Protein AF-A0A1V5WJE8-F1 (afdb_monomer_lite)

Sequence (132 aa):
MTIKYPKLSEKEFLFRYLEIMNSLLPESQRLIPSEIELVIEFAILPEDRFQYQRFGSLAKNKVIESFSSQGRTFTKVNINNKLYSLLEKKFLVRDEDKIIYLPKHLLQALSAFRKDLLFNMNIIFANGNIEN

Radius of gyration: 19.26 Å; chains: 1; bounding box: 34×67×48 Å

Foldseek 3Di:
DFDDDPQQDLLRLQLVVLVVVQVPDDPLLHDDPVLSNLVSLLVPPDCVPPVQPSVPPVVLVSSQVVQVVVVHHDDPVNSVVSVVSCVVSVQWDADPVRGIDGDPVSVVSSVVSVVCPDDGDDDDDPDDDDDD

Structure (mmCIF, N/CA/C/O backbone):
data_AF-A0A1V5WJE8-F1
#
_entry.id   AF-A0A1V5WJE8-F1
#
loop_
_atom_site.group_PDB
_atom_site.id
_atom_site.type_symbol
_atom_site.label_atom_id
_atom_site.label_alt_id
_atom_site.label_comp_id
_atom_site.label_asym_id
_atom_site.label_entity_id
_atom_site.label_seq_id
_atom_site.pdbx_PDB_ins_code
_atom_site.Cartn_x
_atom_site.Cartn_y
_atom_site.Cartn_z
_atom_site.occupancy
_atom_site.B_iso_or_equiv
_atom_site.auth_seq_id
_atom_site.auth_comp_id
_atom_site.auth_asym_id
_atom_site.auth_atom_id
_atom_site.pdbx_PDB_model_num
ATOM 1 N N . MET A 1 1 ? 5.329 -33.443 21.648 1.00 43.00 1 MET A N 1
ATOM 2 C CA . MET A 1 1 ? 4.757 -32.158 22.113 1.00 43.00 1 MET A CA 1
ATOM 3 C C . MET A 1 1 ? 4.380 -31.340 20.889 1.00 43.00 1 MET A C 1
ATOM 5 O O . MET A 1 1 ? 5.245 -31.108 20.057 1.00 43.00 1 MET A O 1
ATOM 9 N N . THR A 1 2 ? 3.116 -30.946 20.739 1.00 43.94 2 THR A N 1
ATOM 10 C CA . THR A 1 2 ? 2.687 -30.088 19.622 1.00 43.94 2 THR A CA 1
ATOM 11 C C . THR A 1 2 ? 2.821 -28.632 20.044 1.00 43.94 2 THR A C 1
ATOM 13 O O . THR A 1 2 ? 1.991 -28.126 20.797 1.00 43.94 2 THR A O 1
ATOM 16 N N . ILE A 1 3 ? 3.874 -27.957 19.586 1.00 48.78 3 ILE A N 1
ATOM 17 C CA . ILE A 1 3 ? 4.018 -26.512 19.780 1.00 48.78 3 ILE A CA 1
ATOM 18 C C . ILE A 1 3 ? 3.176 -25.832 18.700 1.00 48.78 3 ILE A C 1
ATOM 20 O O . ILE A 1 3 ? 3.525 -25.852 17.521 1.00 48.78 3 ILE A O 1
ATOM 24 N N . LYS A 1 4 ? 2.039 -25.255 19.092 1.00 49.81 4 LYS A N 1
ATOM 25 C CA . LYS A 1 4 ? 1.243 -24.409 18.199 1.00 49.81 4 LYS A CA 1
ATOM 26 C C . LYS A 1 4 ? 1.897 -23.032 18.159 1.00 49.81 4 LYS A C 1
ATOM 28 O O . LYS A 1 4 ? 1.720 -22.249 19.088 1.00 49.81 4 LYS A O 1
ATOM 33 N N . TYR A 1 5 ? 2.666 -22.748 17.112 1.00 54.09 5 TYR A N 1
ATOM 34 C CA . TYR A 1 5 ? 3.129 -21.383 16.879 1.00 54.09 5 TYR A CA 1
ATOM 35 C C . TYR A 1 5 ? 1.920 -20.474 16.620 1.00 54.09 5 TYR A C 1
ATOM 37 O O . TYR A 1 5 ? 0.993 -20.888 15.912 1.00 54.09 5 TYR A O 1
ATOM 45 N N . PRO A 1 6 ? 1.888 -19.256 17.190 1.00 62.78 6 PRO A N 1
ATOM 46 C CA . PRO A 1 6 ? 0.837 -18.307 16.869 1.00 62.78 6 PRO A CA 1
ATOM 47 C C . PRO A 1 6 ? 0.884 -18.029 15.367 1.00 62.78 6 PRO A C 1
ATOM 49 O O . PRO A 1 6 ? 1.952 -17.784 14.803 1.00 62.78 6 PRO A O 1
ATOM 52 N N . LYS A 1 7 ? -0.277 -18.095 14.707 1.00 71.75 7 LYS A N 1
ATOM 53 C CA . LYS A 1 7 ? -0.386 -17.638 13.322 1.00 71.75 7 LYS A CA 1
ATOM 54 C C . LYS A 1 7 ? 0.066 -16.184 13.277 1.00 71.75 7 LYS A C 1
ATOM 56 O O . LYS A 1 7 ? -0.469 -15.365 14.024 1.00 71.75 7 LYS A O 1
ATOM 61 N N . LEU A 1 8 ? 1.018 -15.882 12.398 1.00 79.81 8 LEU A N 1
ATOM 62 C CA . LEU A 1 8 ? 1.361 -14.500 12.083 1.00 79.81 8 LEU A CA 1
ATOM 63 C C . LEU A 1 8 ? 0.082 -13.768 11.665 1.00 79.81 8 LEU A C 1
ATOM 65 O O . LEU A 1 8 ? -0.758 -14.326 10.955 1.00 79.81 8 LEU A O 1
ATOM 69 N N . SER A 1 9 ? -0.079 -12.524 12.108 1.00 88.19 9 SER A N 1
ATOM 70 C CA . SER A 1 9 ? -1.108 -11.661 11.527 1.00 88.19 9 SER A CA 1
ATOM 71 C C . SER A 1 9 ? -0.709 -11.275 10.098 1.00 88.19 9 SER A C 1
ATOM 73 O O . SER A 1 9 ? 0.475 -11.260 9.766 1.00 88.19 9 SER A O 1
ATOM 75 N N . GLU A 1 10 ? -1.670 -10.910 9.246 1.00 88.50 10 GLU A N 1
ATOM 76 C CA . GLU A 1 10 ? -1.364 -10.468 7.874 1.00 88.50 10 GLU A CA 1
ATOM 77 C C . GLU A 1 10 ? -0.426 -9.247 7.858 1.00 88.50 10 GLU A C 1
ATOM 79 O O . GLU A 1 10 ? 0.501 -9.184 7.050 1.00 88.50 10 GLU A O 1
ATOM 84 N N . LYS A 1 11 ? -0.606 -8.316 8.809 1.00 91.38 11 LYS A N 1
ATOM 85 C CA . LYS A 1 11 ? 0.295 -7.168 8.995 1.00 91.38 11 LYS A CA 1
ATOM 86 C C . LYS A 1 11 ? 1.714 -7.612 9.345 1.00 91.38 11 LYS A C 1
ATOM 88 O O . LYS A 1 11 ? 2.668 -7.085 8.785 1.00 91.38 11 LYS A O 1
ATOM 93 N N . GLU A 1 12 ? 1.855 -8.571 10.257 1.00 90.31 12 GLU A N 1
ATOM 94 C CA . GLU A 1 12 ? 3.162 -9.059 10.699 1.00 90.31 12 GLU A CA 1
ATOM 95 C C . GLU A 1 12 ? 3.877 -9.842 9.596 1.00 90.31 12 GLU A C 1
ATOM 97 O O . GLU A 1 12 ? 5.063 -9.621 9.359 1.00 90.31 12 GLU A O 1
ATOM 102 N N . PHE A 1 13 ? 3.151 -10.683 8.856 1.00 91.25 13 PHE A N 1
ATOM 103 C CA . PHE A 1 13 ? 3.675 -11.345 7.664 1.00 91.25 13 PHE A CA 1
ATOM 104 C C . PHE A 1 13 ? 4.201 -10.327 6.649 1.00 91.25 13 PHE A C 1
ATOM 106 O O . PHE A 1 13 ? 5.354 -10.421 6.229 1.00 91.25 13 PHE A O 1
ATOM 113 N N . LEU A 1 14 ? 3.383 -9.334 6.286 1.00 92.38 14 LEU A N 1
ATOM 114 C CA . LEU A 1 14 ? 3.781 -8.305 5.331 1.00 92.38 14 LEU A CA 1
ATOM 115 C C . LEU A 1 14 ? 4.979 -7.497 5.821 1.00 92.38 14 LEU A C 1
ATOM 117 O O . LEU A 1 14 ? 5.858 -7.181 5.025 1.00 92.38 14 LEU A O 1
ATOM 121 N N . PHE A 1 15 ? 5.028 -7.178 7.112 1.00 93.62 15 PHE A N 1
ATOM 122 C CA . PHE A 1 15 ? 6.156 -6.475 7.704 1.00 93.62 15 PHE A CA 1
ATOM 123 C C . PHE A 1 15 ? 7.453 -7.264 7.518 1.00 93.62 15 PHE A C 1
ATOM 125 O O . PHE A 1 15 ? 8.395 -6.749 6.922 1.00 93.62 15 PHE A O 1
ATOM 132 N N . ARG A 1 16 ? 7.473 -8.543 7.916 1.00 90.69 16 ARG A N 1
ATOM 133 C CA . ARG A 1 16 ? 8.643 -9.421 7.743 1.00 90.69 16 ARG A CA 1
ATOM 134 C C . ARG A 1 16 ? 9.014 -9.610 6.275 1.00 90.69 16 ARG A C 1
ATOM 136 O O . ARG A 1 16 ? 10.189 -9.548 5.925 1.00 90.69 16 ARG A O 1
ATOM 143 N N . TYR A 1 17 ? 8.019 -9.812 5.414 1.00 91.06 17 TYR A N 1
ATOM 144 C CA . TYR A 1 17 ? 8.223 -9.949 3.976 1.00 91.06 17 TYR A CA 1
ATOM 145 C C . TYR A 1 17 ? 8.895 -8.702 3.393 1.00 91.06 17 TYR A C 1
ATOM 147 O O . TYR A 1 17 ? 9.907 -8.805 2.702 1.00 91.06 17 TYR A O 1
ATOM 155 N N . LEU A 1 18 ? 8.372 -7.516 3.709 1.00 91.75 18 LEU A N 1
ATOM 156 C CA . LEU A 1 18 ? 8.920 -6.253 3.230 1.00 91.75 18 LEU A CA 1
ATOM 157 C C . LEU A 1 18 ? 10.297 -5.960 3.831 1.00 91.75 18 LEU A C 1
ATOM 159 O O . LEU A 1 18 ? 11.140 -5.470 3.095 1.00 91.75 18 LEU A O 1
ATOM 163 N N . GLU A 1 19 ? 10.571 -6.294 5.096 1.00 91.75 19 GLU A N 1
ATOM 164 C CA . GLU A 1 19 ? 11.918 -6.174 5.681 1.00 91.75 19 GLU A CA 1
ATOM 165 C C . GLU A 1 19 ? 12.951 -6.996 4.899 1.00 91.75 19 GLU A C 1
ATOM 167 O O . GLU A 1 19 ? 14.007 -6.476 4.528 1.00 91.75 19 GLU A O 1
ATOM 172 N N . ILE A 1 20 ? 12.626 -8.257 4.591 1.00 90.19 20 ILE A N 1
ATOM 173 C CA . ILE A 1 20 ? 13.502 -9.144 3.815 1.00 90.19 20 ILE A CA 1
ATOM 174 C C . ILE A 1 20 ? 13.710 -8.567 2.416 1.00 90.19 20 ILE A C 1
ATOM 176 O O . ILE A 1 20 ? 14.850 -8.372 2.003 1.00 90.19 20 ILE A O 1
ATOM 180 N N . MET A 1 21 ? 12.632 -8.222 1.706 1.00 89.38 21 MET A N 1
ATOM 181 C CA . MET A 1 21 ? 12.727 -7.635 0.365 1.00 89.38 21 MET A CA 1
ATOM 182 C C . MET A 1 21 ? 13.545 -6.340 0.369 1.00 89.38 21 MET A C 1
ATOM 184 O O . MET A 1 21 ? 14.380 -6.131 -0.504 1.00 89.38 21 MET A O 1
ATOM 188 N N . ASN A 1 22 ? 13.355 -5.494 1.380 1.00 91.75 22 ASN A N 1
ATOM 189 C CA . ASN A 1 22 ? 14.063 -4.231 1.526 1.00 91.75 22 ASN A CA 1
ATOM 190 C C . ASN A 1 22 ? 15.568 -4.419 1.777 1.00 91.75 22 ASN A C 1
ATOM 192 O O . ASN A 1 22 ? 16.380 -3.624 1.310 1.00 91.75 22 ASN A O 1
ATOM 196 N N . SER A 1 23 ? 15.955 -5.490 2.478 1.00 90.50 23 SER A N 1
ATOM 197 C CA . SER A 1 23 ? 17.363 -5.821 2.740 1.00 90.50 23 SER A CA 1
ATOM 198 C C . SER A 1 23 ? 18.141 -6.190 1.471 1.00 90.50 23 SER A C 1
ATOM 200 O O . 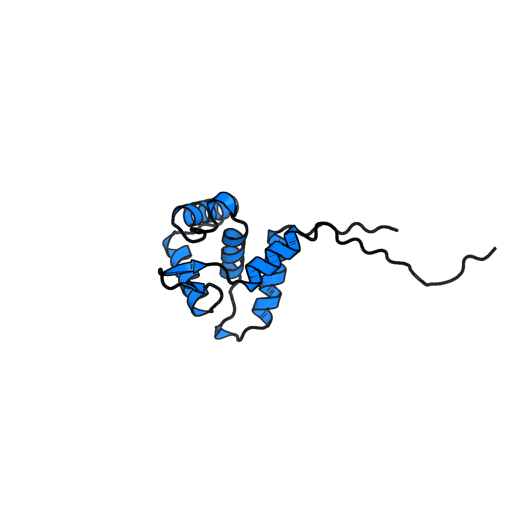SER A 1 23 ? 19.349 -5.965 1.403 1.00 90.50 23 SER A O 1
ATOM 202 N N . LEU A 1 24 ? 17.435 -6.695 0.454 1.00 88.62 24 LEU A N 1
ATOM 203 C CA . LEU A 1 24 ? 17.993 -7.096 -0.838 1.00 88.62 24 LEU A CA 1
ATOM 204 C C . LEU A 1 24 ? 18.169 -5.922 -1.810 1.00 88.62 24 LEU A C 1
ATOM 206 O O . LEU A 1 24 ? 18.767 -6.091 -2.872 1.00 88.62 24 LEU A O 1
ATOM 210 N N . LEU A 1 25 ? 17.645 -4.740 -1.478 1.00 87.31 25 LEU A N 1
ATOM 211 C CA . LEU A 1 25 ? 17.692 -3.580 -2.358 1.00 87.31 25 LEU A CA 1
ATOM 212 C C . LEU A 1 25 ? 18.923 -2.705 -2.110 1.00 87.31 25 LEU A C 1
ATOM 214 O O . LEU A 1 25 ? 19.399 -2.598 -0.968 1.00 87.31 25 LEU A O 1
ATOM 218 N N . PRO A 1 26 ? 19.422 -2.027 -3.164 1.00 90.50 26 PRO A N 1
ATOM 219 C CA . PRO A 1 26 ? 20.456 -1.018 -3.004 1.00 90.50 26 PRO A CA 1
ATOM 220 C C . PRO A 1 26 ? 19.948 0.109 -2.104 1.00 90.50 26 PRO A C 1
ATOM 222 O O . PRO A 1 26 ? 18.755 0.409 -2.074 1.00 90.50 26 PRO A O 1
ATOM 225 N N . GLU A 1 27 ? 20.862 0.761 -1.389 1.00 88.44 27 GLU A N 1
ATOM 226 C CA . GLU A 1 27 ? 20.527 1.760 -0.369 1.00 88.44 27 GLU A CA 1
ATOM 227 C C . GLU A 1 27 ? 19.617 2.882 -0.892 1.00 88.44 27 GLU A C 1
ATOM 229 O O . GLU A 1 27 ? 18.658 3.258 -0.223 1.00 88.44 27 GLU A O 1
ATOM 234 N N . SER A 1 28 ? 19.833 3.329 -2.133 1.00 86.94 28 SER A N 1
ATOM 235 C CA . SER A 1 28 ? 19.018 4.354 -2.799 1.00 86.94 28 SER A CA 1
ATOM 236 C C . SER A 1 28 ? 17.555 3.957 -3.032 1.00 86.94 28 SER A C 1
ATOM 238 O O . SER A 1 28 ? 16.712 4.825 -3.243 1.00 86.94 28 SER A O 1
ATOM 240 N N . GLN A 1 29 ? 17.238 2.661 -2.991 1.00 89.50 29 GLN A N 1
ATOM 241 C CA . GLN A 1 29 ? 15.890 2.122 -3.194 1.00 89.50 29 GLN A CA 1
ATOM 242 C C . GLN A 1 29 ? 15.265 1.588 -1.904 1.00 89.50 29 GLN A C 1
ATOM 244 O O . GLN A 1 29 ? 14.112 1.153 -1.921 1.00 89.50 29 GLN A O 1
ATOM 249 N N . ARG A 1 30 ? 15.990 1.630 -0.779 1.00 92.06 30 ARG A N 1
ATOM 250 C CA . ARG A 1 30 ? 15.474 1.112 0.485 1.00 92.06 30 ARG A CA 1
ATOM 251 C C . ARG A 1 30 ? 14.286 1.926 0.976 1.00 92.06 30 ARG A C 1
ATOM 253 O O . ARG A 1 30 ? 14.288 3.160 0.979 1.00 92.06 30 ARG A O 1
ATOM 260 N N . LEU A 1 31 ? 13.266 1.217 1.432 1.00 93.06 31 LEU A N 1
ATOM 261 C CA . LEU A 1 31 ? 12.134 1.774 2.143 1.00 93.06 31 LEU A CA 1
ATOM 262 C C . LEU A 1 31 ? 12.539 2.167 3.557 1.00 93.06 31 LEU A C 1
ATOM 264 O O . LEU A 1 31 ? 13.212 1.410 4.259 1.00 93.06 31 LEU A O 1
ATOM 268 N N . ILE A 1 32 ? 12.072 3.333 3.990 1.00 92.75 32 ILE A N 1
ATOM 269 C CA . ILE A 1 32 ? 12.117 3.716 5.403 1.00 92.75 32 ILE A CA 1
ATOM 270 C C . ILE A 1 32 ? 10.936 3.075 6.158 1.00 92.75 32 ILE A C 1
ATOM 272 O O . ILE A 1 32 ? 9.927 2.741 5.532 1.00 92.75 32 ILE A O 1
ATOM 276 N N . PRO A 1 33 ? 10.979 2.957 7.500 1.00 91.56 33 PRO A N 1
ATOM 277 C CA . PRO A 1 33 ? 9.929 2.273 8.267 1.00 91.56 33 PRO A CA 1
ATOM 278 C C . PRO A 1 33 ? 8.508 2.777 7.971 1.00 91.56 33 PRO A C 1
ATOM 280 O O . PRO A 1 33 ? 7.601 1.994 7.715 1.00 91.56 33 PRO A O 1
ATOM 283 N N . SER A 1 34 ? 8.329 4.096 7.887 1.00 90.69 34 SER A N 1
ATOM 284 C CA . SER A 1 34 ? 7.023 4.697 7.575 1.00 90.69 34 SER A CA 1
ATOM 285 C C . SER A 1 34 ? 6.519 4.434 6.148 1.00 90.69 34 SER A C 1
ATOM 287 O O . SER A 1 34 ? 5.328 4.579 5.889 1.00 90.69 34 SER A O 1
ATOM 289 N N . GLU A 1 35 ? 7.397 4.092 5.201 1.00 94.06 35 GLU A N 1
ATOM 290 C CA . GLU A 1 35 ? 6.998 3.652 3.858 1.00 94.06 35 GLU A CA 1
ATOM 291 C C . GLU A 1 35 ? 6.546 2.192 3.876 1.00 94.06 35 GLU A C 1
ATOM 293 O O . GLU A 1 35 ? 5.523 1.878 3.274 1.00 94.06 35 GLU A O 1
ATOM 298 N N . ILE A 1 36 ? 7.252 1.328 4.615 1.00 94.38 36 ILE A N 1
ATOM 299 C CA . ILE A 1 36 ? 6.854 -0.072 4.831 1.00 94.38 36 ILE A CA 1
ATOM 300 C C . ILE A 1 36 ? 5.455 -0.119 5.447 1.00 94.38 36 ILE A C 1
ATOM 302 O O . ILE A 1 36 ? 4.556 -0.753 4.902 1.00 94.38 36 ILE A O 1
ATOM 306 N N . GLU A 1 37 ? 5.244 0.611 6.540 1.00 93.06 37 GLU A N 1
ATOM 307 C CA . GLU A 1 37 ? 3.948 0.678 7.219 1.00 93.06 37 GLU A CA 1
ATOM 308 C C . GLU A 1 37 ? 2.836 1.186 6.295 1.00 93.06 37 GLU A C 1
ATOM 310 O O . GLU A 1 37 ? 1.734 0.641 6.290 1.00 93.06 37 GLU A O 1
ATOM 315 N N . LEU A 1 38 ? 3.125 2.196 5.468 1.00 94.94 38 LEU A N 1
ATOM 316 C CA . LEU A 1 38 ? 2.160 2.717 4.503 1.00 94.94 38 LEU A CA 1
ATOM 317 C C . LEU A 1 38 ? 1.771 1.658 3.464 1.00 94.94 38 LEU A C 1
ATOM 319 O O . LEU A 1 38 ? 0.587 1.504 3.165 1.00 94.94 38 LEU A O 1
ATOM 323 N N . VAL A 1 39 ? 2.747 0.920 2.923 1.00 95.19 39 VAL A N 1
ATOM 324 C CA . VAL A 1 39 ? 2.491 -0.178 1.979 1.00 95.19 39 VAL A CA 1
ATOM 325 C C . VAL A 1 39 ? 1.621 -1.251 2.632 1.00 95.19 39 VAL A C 1
ATOM 327 O O . VAL A 1 39 ? 0.665 -1.701 2.004 1.00 95.19 39 VAL A O 1
ATOM 330 N N . ILE A 1 40 ? 1.895 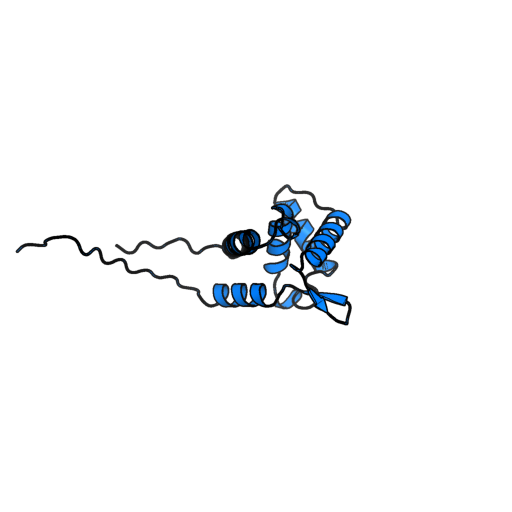-1.612 3.890 1.00 95.06 40 ILE A N 1
ATOM 331 C CA . ILE A 1 40 ? 1.104 -2.595 4.644 1.00 95.06 40 ILE A CA 1
ATOM 332 C C . ILE A 1 40 ? -0.351 -2.143 4.770 1.00 95.06 40 ILE A C 1
ATOM 334 O O . ILE A 1 40 ? -1.251 -2.901 4.415 1.00 95.06 40 ILE A O 1
ATOM 338 N N . GLU A 1 41 ? -0.595 -0.912 5.225 1.00 94.94 41 GLU A N 1
ATOM 339 C CA . GLU A 1 41 ? -1.954 -0.386 5.412 1.00 94.94 41 GLU A CA 1
ATOM 340 C C . GLU A 1 41 ? -2.749 -0.357 4.101 1.00 94.94 41 GLU A C 1
ATOM 342 O O . GLU A 1 41 ? -3.936 -0.679 4.092 1.00 94.94 41 GLU A O 1
ATOM 347 N N . PHE A 1 42 ? -2.105 -0.046 2.972 1.00 95.50 42 PHE A N 1
ATOM 348 C CA . PHE A 1 42 ? -2.754 -0.149 1.664 1.00 95.50 42 PHE A CA 1
ATOM 349 C C . PHE A 1 42 ? -2.980 -1.596 1.222 1.00 95.50 42 PHE A C 1
ATOM 351 O O . PHE A 1 42 ? -4.000 -1.887 0.594 1.00 95.50 42 PHE A O 1
ATOM 358 N N . ALA A 1 43 ? -2.056 -2.508 1.516 1.00 93.69 43 ALA A N 1
ATOM 359 C CA . ALA A 1 43 ? -2.107 -3.893 1.059 1.00 93.69 43 ALA A CA 1
ATOM 360 C C . ALA A 1 43 ? -3.195 -4.726 1.743 1.00 93.69 43 ALA A C 1
ATOM 362 O O . ALA A 1 43 ? -3.851 -5.530 1.082 1.00 93.69 43 ALA A O 1
ATOM 363 N N . ILE A 1 44 ? -3.464 -4.461 3.018 1.00 92.81 44 ILE A N 1
ATOM 364 C CA . ILE A 1 44 ? -4.514 -5.152 3.779 1.00 92.81 44 ILE A CA 1
ATOM 365 C C . ILE A 1 44 ? -5.928 -4.627 3.497 1.00 92.81 44 ILE A C 1
ATOM 367 O O . ILE A 1 44 ? -6.897 -5.173 4.024 1.00 92.81 44 ILE A O 1
ATOM 371 N N . LEU A 1 45 ? -6.083 -3.556 2.703 1.00 93.44 45 LEU A N 1
ATOM 372 C CA . LEU A 1 45 ? -7.419 -3.063 2.362 1.00 93.44 45 LEU A CA 1
ATOM 373 C C . LEU A 1 45 ? -8.232 -4.161 1.645 1.00 93.44 45 LEU A C 1
ATOM 375 O O . LEU A 1 45 ? -7.673 -4.855 0.782 1.00 93.44 45 LEU A O 1
ATOM 379 N N . PRO A 1 46 ? -9.542 -4.284 1.939 1.00 89.75 46 PRO A N 1
ATOM 380 C CA . PRO A 1 46 ? -10.407 -5.287 1.322 1.00 89.75 46 PRO A CA 1
ATOM 381 C C . PRO A 1 46 ? -10.381 -5.217 -0.210 1.00 89.75 46 PRO A C 1
ATOM 383 O O . PRO A 1 46 ? -10.574 -4.151 -0.802 1.00 89.75 46 PRO A O 1
ATOM 386 N N . GLU A 1 47 ? -10.104 -6.349 -0.860 1.00 87.31 47 GLU A N 1
ATOM 387 C CA . GLU A 1 47 ? -9.988 -6.424 -2.322 1.00 87.31 47 GLU A CA 1
ATOM 388 C C . GLU A 1 47 ? -11.312 -6.122 -3.027 1.00 87.31 47 GLU A C 1
ATOM 390 O O . GLU A 1 47 ? -11.315 -5.353 -3.984 1.00 87.31 47 GLU A O 1
ATOM 395 N N . ASP A 1 48 ? -12.431 -6.609 -2.491 1.00 87.31 48 ASP A N 1
ATOM 396 C CA . ASP A 1 48 ? -13.791 -6.394 -3.005 1.00 87.31 48 ASP A CA 1
ATOM 397 C C . ASP A 1 48 ? -14.155 -4.910 -3.180 1.00 87.31 48 ASP A C 1
ATOM 399 O O . ASP A 1 48 ? -14.973 -4.566 -4.030 1.00 87.31 48 ASP A O 1
ATOM 403 N N . ARG A 1 49 ? -13.532 -4.019 -2.399 1.00 88.31 49 ARG A N 1
ATOM 404 C CA . ARG A 1 49 ? -13.806 -2.572 -2.430 1.00 88.31 49 ARG A CA 1
ATOM 405 C C . ARG A 1 49 ? -12.698 -1.748 -3.060 1.00 88.31 49 ARG A C 1
ATOM 407 O O . ARG A 1 49 ? -12.971 -0.690 -3.622 1.00 88.31 49 ARG A O 1
ATOM 414 N N . PHE A 1 50 ? -11.447 -2.183 -2.920 1.00 90.94 50 PHE A N 1
ATOM 415 C CA . PHE A 1 50 ? -10.286 -1.345 -3.216 1.00 90.94 50 PHE A CA 1
ATOM 416 C C . PHE A 1 50 ? -9.350 -1.919 -4.278 1.00 90.94 50 PHE A C 1
ATOM 418 O O . PHE A 1 50 ? -8.354 -1.271 -4.574 1.00 90.94 50 PHE A O 1
ATOM 425 N N . GLN A 1 51 ? -9.629 -3.074 -4.894 1.00 83.94 51 GLN A N 1
ATOM 426 C CA . GLN A 1 51 ? -8.722 -3.703 -5.870 1.00 83.94 51 GLN A CA 1
ATOM 427 C C . GLN A 1 51 ? -8.219 -2.738 -6.959 1.00 83.94 51 GLN A C 1
ATOM 429 O O . GLN A 1 51 ? -7.011 -2.645 -7.170 1.00 83.94 51 GLN A O 1
ATOM 434 N N . TYR A 1 52 ? -9.118 -1.980 -7.593 1.00 85.06 52 TYR A N 1
ATOM 435 C CA . TYR A 1 52 ? -8.782 -1.057 -8.690 1.00 85.06 52 TYR A CA 1
ATOM 436 C C . TYR A 1 52 ? -8.505 0.384 -8.240 1.00 85.06 52 TYR A C 1
ATOM 438 O O . TYR A 1 52 ? -8.028 1.200 -9.019 1.00 85.06 52 TYR A O 1
ATOM 446 N N . GLN A 1 53 ? -8.808 0.718 -6.983 1.00 89.50 53 GLN A N 1
ATOM 447 C CA . GLN A 1 53 ? -8.677 2.077 -6.439 1.00 89.50 53 GLN A CA 1
ATOM 448 C C . GLN A 1 53 ? -7.917 2.088 -5.108 1.00 89.50 53 GLN A C 1
ATOM 450 O O . GLN A 1 53 ? -8.160 2.933 -4.242 1.00 89.50 53 GLN A O 1
ATOM 455 N N . ARG A 1 54 ? -6.966 1.161 -4.947 1.00 93.00 54 ARG A N 1
ATOM 456 C CA . ARG A 1 54 ? -6.218 0.949 -3.698 1.00 93.00 54 ARG A CA 1
ATOM 457 C C . ARG A 1 54 ? -5.434 2.180 -3.269 1.00 93.00 54 ARG A C 1
ATOM 459 O O . ARG A 1 54 ? -5.244 2.394 -2.086 1.00 93.00 54 ARG A O 1
ATOM 466 N N . PHE A 1 55 ? -5.062 3.032 -4.219 1.00 94.38 55 PHE A N 1
ATOM 467 C CA . PHE A 1 55 ? -4.396 4.312 -3.974 1.00 94.38 55 PHE A CA 1
ATOM 468 C C . PHE A 1 55 ? -5.270 5.512 -4.371 1.00 94.38 55 PHE A C 1
ATOM 470 O O . PHE A 1 55 ? -4.765 6.610 -4.610 1.00 94.38 55 PHE A O 1
ATOM 477 N N . GLY A 1 56 ? -6.588 5.314 -4.455 1.00 92.25 56 GLY A N 1
ATOM 478 C CA . GLY A 1 56 ? -7.577 6.359 -4.701 1.00 92.25 56 GLY A CA 1
ATOM 479 C C . GLY A 1 56 ? -7.915 7.166 -3.444 1.00 92.25 56 GLY A C 1
ATOM 480 O O . GLY A 1 56 ? -7.480 6.856 -2.334 1.00 92.25 56 GLY A O 1
ATOM 481 N N . SER A 1 57 ? -8.719 8.218 -3.604 1.00 92.69 57 SER A N 1
ATOM 482 C CA . SER A 1 57 ? -9.072 9.140 -2.512 1.00 92.69 57 SER A CA 1
ATOM 483 C C . SER A 1 57 ? -9.757 8.451 -1.326 1.00 92.69 57 SER A C 1
ATOM 485 O O . SER A 1 57 ? -9.432 8.755 -0.179 1.00 92.69 57 SER A O 1
ATOM 487 N N . LEU A 1 58 ? -10.663 7.502 -1.587 1.00 93.12 58 LEU A N 1
ATOM 488 C CA . LEU A 1 58 ? -11.361 6.751 -0.537 1.00 93.12 58 LEU A CA 1
ATOM 489 C C . LEU A 1 58 ? -10.402 5.862 0.264 1.00 93.12 58 LEU A C 1
ATOM 491 O O . LEU A 1 58 ? -10.429 5.881 1.493 1.00 93.12 58 LEU A O 1
ATOM 495 N N . ALA A 1 59 ? -9.514 5.141 -0.423 1.00 94.69 59 ALA A N 1
ATOM 496 C CA . ALA A 1 59 ? -8.503 4.308 0.218 1.00 94.69 59 ALA A CA 1
ATOM 497 C C . ALA A 1 59 ? -7.535 5.142 1.069 1.00 94.69 59 ALA A C 1
ATOM 499 O O . ALA A 1 59 ? -7.243 4.784 2.206 1.00 94.69 59 ALA A O 1
ATOM 500 N N . LYS A 1 60 ? -7.099 6.306 0.565 1.00 95.06 60 LYS A N 1
ATOM 501 C CA . LYS A 1 60 ? -6.255 7.239 1.329 1.00 95.06 60 LYS A CA 1
ATOM 502 C C . LYS A 1 60 ? -6.933 7.694 2.617 1.00 95.06 60 LYS A C 1
ATOM 504 O O . LYS A 1 60 ? -6.286 7.695 3.655 1.00 95.06 60 LYS A O 1
ATOM 509 N N . ASN A 1 61 ? -8.218 8.052 2.569 1.00 94.31 61 ASN A N 1
ATOM 510 C CA . ASN A 1 61 ? -8.959 8.429 3.776 1.00 94.31 61 ASN A CA 1
ATOM 511 C C . ASN A 1 61 ? -8.993 7.272 4.788 1.00 94.31 61 ASN A C 1
ATOM 513 O O . ASN A 1 61 ? -8.712 7.491 5.960 1.00 94.31 61 ASN A O 1
ATOM 517 N N . LYS A 1 62 ? -9.239 6.038 4.328 1.00 94.56 62 LYS A N 1
ATOM 518 C CA . LYS A 1 62 ? -9.235 4.844 5.190 1.00 94.56 62 LYS A CA 1
ATOM 519 C C . LYS A 1 62 ? -7.884 4.584 5.848 1.00 94.56 62 LYS A C 1
ATOM 521 O O . LYS A 1 62 ? -7.830 4.280 7.035 1.00 94.56 62 LYS A O 1
ATOM 526 N N . VAL A 1 63 ? -6.795 4.746 5.104 1.00 95.00 63 VAL A N 1
ATOM 527 C CA . VAL A 1 63 ? -5.439 4.615 5.651 1.00 95.00 63 VAL A CA 1
ATOM 528 C C . VAL A 1 63 ? -5.139 5.725 6.667 1.00 95.00 63 VAL A C 1
ATOM 530 O O . VAL A 1 63 ? -4.567 5.446 7.717 1.00 95.00 63 VAL A O 1
ATOM 533 N N . ILE A 1 64 ? -5.576 6.967 6.420 1.00 94.38 64 ILE A N 1
ATOM 534 C CA . ILE A 1 64 ? -5.441 8.075 7.388 1.00 94.38 64 ILE A CA 1
ATOM 535 C C . ILE A 1 64 ? -6.203 7.772 8.682 1.00 94.38 64 ILE A C 1
ATOM 537 O O . ILE A 1 64 ? -5.659 7.971 9.768 1.00 94.38 64 ILE A O 1
ATOM 541 N N . GLU A 1 65 ? -7.441 7.284 8.574 1.00 93.94 65 GLU A N 1
ATOM 542 C CA . GLU A 1 65 ? -8.257 6.854 9.717 1.00 93.94 65 GLU A CA 1
ATOM 543 C C . GLU A 1 65 ? -7.546 5.748 10.511 1.00 93.94 65 GLU A C 1
ATOM 545 O O . GLU A 1 65 ? -7.428 5.849 11.733 1.00 93.94 65 GLU A O 1
ATOM 550 N N . SER A 1 66 ? -7.004 4.737 9.818 1.00 93.38 66 SER A N 1
ATOM 551 C CA . SER A 1 66 ? -6.242 3.642 10.435 1.00 93.38 66 SER A CA 1
ATOM 552 C C . SER A 1 66 ? -5.041 4.164 11.224 1.00 93.38 66 SER A C 1
ATOM 554 O O . SER A 1 66 ? -4.897 3.847 12.404 1.00 93.38 66 SER A O 1
ATOM 556 N N . PHE A 1 67 ? -4.216 5.033 10.635 1.00 91.94 67 PHE A N 1
ATOM 557 C CA . PHE A 1 67 ? -3.077 5.621 11.345 1.00 91.94 67 PHE A CA 1
ATOM 558 C C . PHE A 1 67 ? -3.499 6.503 12.523 1.00 91.94 67 PHE A C 1
ATOM 560 O O . PHE A 1 67 ? -2.880 6.438 13.585 1.00 91.94 67 PHE A O 1
ATOM 567 N N . SER A 1 68 ? -4.576 7.274 12.368 1.00 92.69 68 SER A N 1
ATOM 568 C CA . SER A 1 68 ? -5.083 8.150 13.429 1.00 92.69 68 SER A CA 1
ATOM 569 C C . SER A 1 68 ? -5.549 7.337 14.639 1.00 92.69 68 SER A C 1
ATOM 571 O O . SER A 1 68 ? -5.256 7.707 15.774 1.00 92.69 68 SER A O 1
ATOM 573 N N . SER A 1 69 ? -6.177 6.176 14.411 1.00 91.31 69 SER A N 1
ATOM 574 C CA . SER A 1 69 ? -6.555 5.240 15.483 1.00 91.31 69 SER A CA 1
ATOM 575 C C . SER A 1 69 ? -5.356 4.649 16.240 1.00 91.31 69 SER A C 1
ATOM 577 O O . SER A 1 69 ? -5.491 4.234 17.386 1.00 91.31 69 SER A O 1
ATOM 579 N N . GLN A 1 70 ? -4.171 4.661 15.623 1.00 88.50 70 GLN A N 1
ATOM 580 C CA . GLN A 1 70 ? -2.903 4.210 16.203 1.00 88.50 70 GLN A CA 1
ATOM 581 C C . GLN A 1 70 ? -2.094 5.373 16.818 1.00 88.50 70 GLN A C 1
ATOM 583 O O . GLN A 1 70 ? -0.917 5.207 17.134 1.00 88.50 70 GLN A O 1
ATOM 588 N N . GLY A 1 71 ? -2.691 6.565 16.953 1.00 88.19 71 GLY A N 1
ATOM 589 C CA . GLY A 1 71 ? -2.036 7.757 17.504 1.00 88.19 71 GLY A CA 1
ATOM 590 C C . GLY A 1 71 ? -1.051 8.440 16.551 1.00 88.19 71 GLY A C 1
ATOM 591 O O . GLY A 1 71 ? -0.206 9.216 16.993 1.00 88.19 71 GLY A O 1
ATOM 592 N N . ARG A 1 72 ? -1.125 8.155 15.245 1.00 85.75 72 ARG A N 1
ATOM 593 C CA . ARG A 1 72 ? -0.223 8.707 14.225 1.00 85.75 72 ARG A CA 1
ATOM 594 C C . ARG A 1 72 ? -0.976 9.623 13.271 1.00 85.75 72 ARG A C 1
ATOM 596 O O . ARG A 1 72 ? -1.992 9.243 12.698 1.00 85.75 72 ARG A O 1
ATOM 603 N N . THR A 1 73 ? -0.432 10.811 13.027 1.00 84.62 73 THR A N 1
ATOM 604 C CA . THR A 1 73 ? -1.090 11.814 12.181 1.00 84.62 73 THR A CA 1
ATOM 605 C C . THR A 1 73 ? -0.473 11.847 10.789 1.00 84.62 73 THR A C 1
ATOM 607 O O . THR A 1 73 ? 0.685 12.223 10.619 1.00 84.62 73 THR A O 1
ATOM 610 N N . PHE A 1 74 ? -1.271 11.514 9.775 1.00 84.69 74 PHE A N 1
ATOM 611 C CA . PHE A 1 74 ? -0.904 11.670 8.370 1.00 84.69 74 PHE A CA 1
ATOM 612 C C . PHE A 1 74 ? -1.814 12.677 7.676 1.00 84.69 74 PHE A C 1
ATOM 614 O O . PHE A 1 74 ? -3.035 12.633 7.800 1.00 84.69 74 PHE A O 1
ATOM 621 N N . THR A 1 75 ? -1.216 13.561 6.878 1.00 86.12 75 THR A N 1
ATOM 622 C CA . THR A 1 75 ? -1.963 14.410 5.943 1.00 86.12 75 THR A CA 1
ATOM 623 C C . THR A 1 75 ? -2.037 13.739 4.572 1.00 86.12 75 THR A C 1
ATOM 625 O O . THR A 1 75 ? -1.172 12.942 4.202 1.00 86.12 75 THR A O 1
ATOM 628 N N . LYS A 1 76 ? -3.038 14.105 3.761 1.00 86.06 76 LYS A N 1
ATOM 629 C CA . LYS A 1 76 ? -3.134 13.640 2.363 1.00 86.06 76 LYS A CA 1
ATOM 630 C C . LYS A 1 76 ? -1.884 13.983 1.548 1.00 86.06 76 LYS A C 1
ATOM 632 O O . LYS A 1 76 ? -1.455 13.180 0.726 1.00 86.06 76 LYS A O 1
ATOM 637 N N . VAL A 1 77 ? -1.291 15.152 1.804 1.00 88.00 77 VAL A N 1
ATOM 638 C CA . VAL A 1 77 ? -0.040 15.596 1.171 1.00 88.00 77 VAL A CA 1
ATOM 639 C C . VAL A 1 77 ? 1.110 14.659 1.543 1.00 88.00 77 VAL A C 1
ATOM 641 O O . VAL A 1 77 ? 1.790 14.158 0.654 1.00 88.00 77 VAL A O 1
ATOM 644 N N . ASN A 1 78 ? 1.267 14.334 2.832 1.00 89.94 78 ASN A N 1
ATOM 645 C CA . ASN A 1 78 ? 2.288 13.388 3.290 1.00 89.94 78 ASN A CA 1
ATOM 646 C C . ASN A 1 78 ? 2.134 12.003 2.648 1.00 89.94 78 ASN A C 1
ATOM 648 O O . ASN A 1 78 ? 3.125 11.419 2.214 1.00 89.94 78 ASN A O 1
ATOM 652 N N . ILE A 1 79 ? 0.903 11.490 2.544 1.00 93.44 79 ILE A N 1
ATOM 653 C CA . ILE A 1 79 ? 0.650 10.209 1.869 1.00 93.44 79 ILE A CA 1
ATOM 654 C C . ILE A 1 79 ? 1.030 10.287 0.393 1.00 93.44 79 ILE A C 1
ATOM 656 O O . ILE A 1 79 ? 1.732 9.407 -0.088 1.00 93.44 79 ILE A O 1
ATOM 660 N N . ASN A 1 80 ? 0.615 11.333 -0.327 1.00 93.25 80 ASN A N 1
ATOM 661 C CA . ASN A 1 80 ? 0.964 11.482 -1.740 1.00 93.25 80 ASN A CA 1
ATOM 662 C C . ASN A 1 80 ? 2.483 11.519 -1.948 1.00 93.25 80 ASN A C 1
ATOM 664 O O . ASN A 1 80 ? 2.981 10.796 -2.805 1.00 93.25 80 ASN A O 1
ATOM 668 N N . ASN A 1 81 ? 3.217 12.282 -1.134 1.00 93.12 81 ASN A N 1
ATOM 669 C CA . ASN A 1 81 ? 4.679 12.349 -1.212 1.00 93.12 81 ASN A CA 1
ATOM 670 C C . ASN A 1 81 ? 5.319 10.969 -1.011 1.00 93.12 81 ASN A C 1
ATOM 672 O O . ASN A 1 81 ? 6.202 10.579 -1.771 1.00 93.12 81 ASN A O 1
ATOM 676 N N . LYS A 1 82 ? 4.828 10.190 -0.040 1.00 93.75 82 LYS A N 1
ATOM 677 C CA . LYS A 1 82 ? 5.292 8.812 0.171 1.00 93.75 82 LYS A CA 1
ATOM 678 C C . LYS A 1 82 ? 4.947 7.890 -0.997 1.00 93.75 82 LYS A C 1
ATOM 680 O O . LYS A 1 82 ? 5.779 7.078 -1.376 1.00 93.75 82 LYS A O 1
ATOM 685 N N . LEU A 1 83 ? 3.765 8.021 -1.601 1.00 94.75 83 LEU A N 1
ATOM 686 C CA . LEU A 1 83 ? 3.399 7.237 -2.786 1.00 94.75 83 LEU A CA 1
ATOM 687 C C . LEU A 1 83 ? 4.300 7.552 -3.988 1.00 94.75 83 LEU A C 1
ATOM 689 O O . LEU A 1 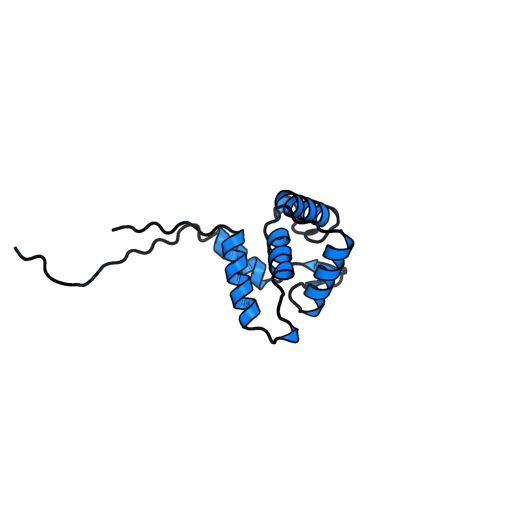83 ? 4.657 6.636 -4.722 1.00 94.75 83 LEU A O 1
ATOM 693 N N . TYR A 1 84 ? 4.696 8.814 -4.177 1.00 93.44 84 TYR A N 1
ATOM 694 C CA . TYR A 1 84 ? 5.660 9.185 -5.217 1.00 93.44 84 TYR A CA 1
ATOM 695 C C . TYR A 1 84 ? 7.055 8.619 -4.936 1.00 93.44 84 TYR A C 1
ATOM 697 O O . TYR A 1 84 ? 7.622 7.988 -5.821 1.00 93.44 84 TYR A O 1
ATOM 705 N N . SER A 1 85 ? 7.545 8.723 -3.697 1.00 93.38 85 SER A N 1
ATOM 706 C CA . SER A 1 85 ? 8.799 8.072 -3.278 1.00 93.38 85 SER A CA 1
ATOM 707 C C . SER A 1 85 ? 8.773 6.559 -3.547 1.00 93.38 85 SER A C 1
ATOM 709 O O . SER A 1 85 ? 9.699 5.996 -4.124 1.00 93.38 85 SER A O 1
ATOM 711 N N . LEU A 1 86 ? 7.666 5.885 -3.217 1.00 94.38 86 LEU A N 1
ATOM 712 C CA . LEU A 1 86 ? 7.489 4.453 -3.473 1.00 94.38 86 LEU A CA 1
ATOM 713 C C . LEU A 1 86 ? 7.479 4.096 -4.971 1.00 94.38 86 LEU A C 1
ATOM 715 O O . LEU A 1 86 ? 7.955 3.023 -5.344 1.00 94.38 86 LEU A O 1
ATOM 719 N N . LEU A 1 87 ? 6.949 4.972 -5.830 1.00 93.31 87 LEU A N 1
ATOM 720 C CA . LEU A 1 87 ? 7.003 4.809 -7.288 1.00 93.31 87 LEU A CA 1
ATOM 721 C C . LEU A 1 87 ? 8.434 4.973 -7.818 1.00 93.31 87 LEU A C 1
ATOM 723 O O . LEU A 1 87 ? 8.879 4.156 -8.620 1.00 93.31 87 LEU A O 1
ATOM 727 N N . GLU A 1 88 ? 9.170 5.981 -7.347 1.00 91.56 88 GLU A N 1
ATOM 728 C CA . GLU A 1 88 ? 10.574 6.211 -7.724 1.00 91.56 88 GLU A CA 1
ATOM 729 C C . GLU A 1 88 ? 11.471 5.035 -7.316 1.00 91.56 88 GLU A C 1
ATOM 731 O O . GLU A 1 88 ? 12.313 4.582 -8.094 1.00 91.56 88 GLU A O 1
ATOM 736 N N . LYS A 1 89 ? 11.217 4.461 -6.134 1.00 90.12 89 LYS A N 1
ATOM 737 C CA . LYS A 1 89 ? 11.887 3.253 -5.625 1.00 90.12 89 LYS A CA 1
ATOM 738 C C . LYS A 1 89 ? 11.410 1.953 -6.281 1.00 90.12 89 LYS A C 1
ATOM 740 O O . LYS A 1 89 ? 11.882 0.884 -5.909 1.00 90.12 89 LYS A O 1
ATOM 745 N N . LYS A 1 90 ? 10.485 2.018 -7.248 1.00 88.25 90 LYS A N 1
ATOM 746 C CA . LYS A 1 90 ? 9.900 0.863 -7.960 1.00 88.25 90 LYS A CA 1
ATOM 747 C C . LYS A 1 90 ? 9.181 -0.147 -7.051 1.00 88.25 90 LYS A C 1
ATOM 749 O O . LYS A 1 90 ? 9.003 -1.304 -7.428 1.00 88.25 90 LYS A O 1
ATOM 754 N N . PHE A 1 91 ? 8.734 0.289 -5.874 1.00 89.31 91 PHE A N 1
ATOM 755 C CA . PHE A 1 91 ? 7.920 -0.516 -4.956 1.00 89.31 91 PHE A CA 1
ATOM 756 C C . PHE A 1 91 ? 6.427 -0.441 -5.242 1.00 89.31 91 PHE A C 1
ATOM 758 O O . PHE A 1 91 ? 5.669 -1.300 -4.7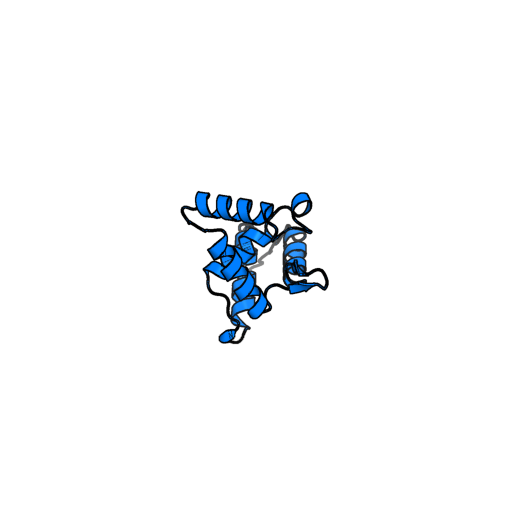98 1.00 89.31 91 PHE A O 1
ATOM 765 N N . LEU A 1 92 ? 6.005 0.576 -5.984 1.00 92.62 92 LEU A N 1
ATOM 766 C CA . LEU A 1 92 ? 4.692 0.652 -6.601 1.00 92.62 92 LEU A CA 1
ATOM 767 C C . LEU A 1 92 ? 4.869 0.704 -8.112 1.00 92.62 92 LEU A C 1
ATOM 769 O O . LEU A 1 92 ? 5.895 1.162 -8.617 1.00 92.62 92 LEU A O 1
ATOM 773 N N . VAL A 1 93 ? 3.852 0.246 -8.832 1.00 91.12 93 VAL A N 1
ATOM 774 C CA . VAL A 1 93 ? 3.827 0.296 -10.294 1.00 91.12 93 VAL A CA 1
ATOM 775 C C . VAL A 1 93 ? 2.701 1.201 -10.756 1.00 91.12 93 VAL A C 1
ATOM 777 O O . VAL A 1 93 ? 1.688 1.342 -10.072 1.00 91.12 93 VAL A O 1
ATOM 780 N N . ARG A 1 94 ? 2.891 1.819 -11.917 1.00 91.56 94 ARG A N 1
ATOM 781 C CA . ARG A 1 94 ? 1.879 2.621 -12.593 1.00 91.56 94 ARG A CA 1
ATOM 782 C C . ARG A 1 94 ? 1.649 2.039 -13.983 1.00 91.56 94 ARG A C 1
ATOM 784 O O . ARG A 1 94 ? 2.627 1.713 -14.652 1.00 91.56 94 ARG A O 1
ATOM 791 N N . ASP A 1 95 ? 0.393 1.879 -14.374 1.00 88.62 95 ASP A N 1
ATOM 792 C CA . ASP A 1 95 ? 0.023 1.411 -15.712 1.00 88.62 95 ASP A CA 1
ATOM 793 C C . ASP A 1 95 ? -0.121 2.568 -16.721 1.00 88.62 95 ASP A C 1
ATOM 795 O O . ASP A 1 95 ? 0.187 3.728 -16.420 1.00 88.62 95 ASP A O 1
ATOM 799 N N . GLU A 1 96 ? -0.570 2.240 -17.934 1.00 89.75 96 GLU A N 1
ATOM 800 C CA . GLU A 1 96 ? -0.787 3.193 -19.031 1.00 89.75 96 GLU A CA 1
ATOM 801 C C . GLU A 1 96 ? -1.865 4.239 -18.693 1.00 89.75 96 GLU A C 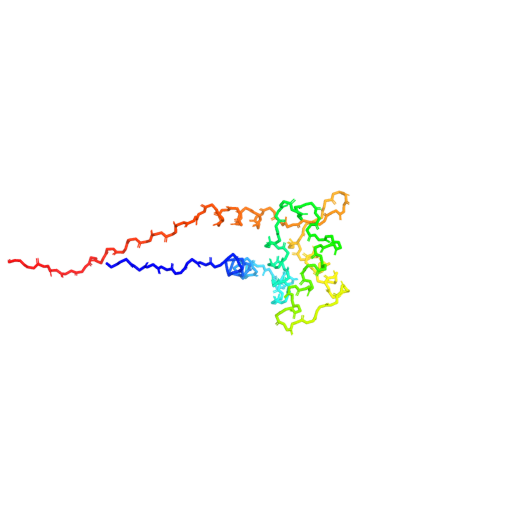1
ATOM 803 O O . GLU A 1 96 ? -1.709 5.417 -19.022 1.00 89.75 96 GLU A O 1
ATOM 808 N N . ASP A 1 97 ? -2.883 3.846 -17.922 1.00 87.12 97 ASP A N 1
ATOM 809 C CA . ASP A 1 97 ? -3.969 4.710 -17.439 1.00 87.12 97 ASP A CA 1
ATOM 810 C C . ASP A 1 97 ? -3.578 5.553 -16.210 1.00 87.12 97 ASP A C 1
ATOM 812 O O . ASP A 1 97 ? -4.395 6.268 -15.623 1.00 87.12 97 ASP A O 1
ATOM 816 N N . LYS A 1 98 ? -2.298 5.520 -15.822 1.00 86.69 98 LYS A N 1
ATOM 817 C CA . LYS A 1 98 ? -1.727 6.213 -14.658 1.00 86.69 98 LYS A CA 1
ATOM 818 C C . LYS A 1 98 ? -2.278 5.733 -13.311 1.00 86.69 98 LYS A C 1
ATOM 820 O O . LYS A 1 98 ? -2.079 6.411 -12.294 1.00 86.69 98 LYS A O 1
ATOM 825 N N . ILE A 1 99 ? -2.902 4.562 -13.269 1.00 89.12 99 ILE A N 1
ATOM 826 C CA . ILE A 1 99 ? -3.393 3.934 -12.048 1.00 89.12 99 ILE A CA 1
ATOM 827 C C . ILE A 1 99 ? -2.217 3.266 -11.332 1.00 89.12 99 ILE A C 1
ATOM 829 O O . ILE A 1 99 ? -1.340 2.654 -11.938 1.00 89.12 99 ILE A O 1
ATOM 833 N N . ILE A 1 100 ? -2.163 3.444 -10.011 1.00 92.19 100 ILE A N 1
ATOM 834 C CA . ILE A 1 100 ? -1.101 2.898 -9.162 1.00 92.19 100 ILE A CA 1
ATOM 835 C C . ILE A 1 100 ? -1.545 1.537 -8.625 1.00 92.19 100 ILE A C 1
ATOM 837 O O . ILE A 1 100 ? -2.674 1.402 -8.152 1.00 92.19 100 ILE A O 1
ATOM 841 N N . TYR A 1 101 ? -0.638 0.561 -8.620 1.00 91.69 101 TYR A N 1
ATOM 842 C CA . TYR A 1 101 ? -0.880 -0.780 -8.095 1.00 91.69 101 TYR A CA 1
ATOM 843 C C . TYR A 1 101 ? 0.253 -1.268 -7.199 1.00 91.69 101 TYR A C 1
ATOM 845 O O . TYR A 1 101 ? 1.399 -0.814 -7.279 1.00 91.69 101 TYR A O 1
ATOM 853 N N . LEU A 1 102 ? -0.089 -2.253 -6.366 1.00 91.50 102 LEU A N 1
ATOM 854 C CA . LEU A 1 102 ? 0.902 -3.083 -5.698 1.00 91.50 102 LEU A CA 1
ATOM 855 C C . LEU A 1 102 ? 1.594 -3.979 -6.732 1.00 91.50 102 LEU A C 1
ATOM 857 O O . LEU A 1 102 ? 0.950 -4.447 -7.676 1.00 91.50 102 LEU A O 1
ATOM 861 N N . PRO A 1 103 ? 2.890 -4.256 -6.558 1.00 88.75 103 PRO A N 1
ATOM 862 C CA . PRO A 1 103 ? 3.619 -5.101 -7.482 1.00 88.75 103 PRO A CA 1
ATOM 863 C C . PRO A 1 103 ? 3.145 -6.559 -7.384 1.00 88.75 103 PRO A C 1
ATOM 865 O O . PRO A 1 103 ? 2.763 -7.045 -6.317 1.00 88.75 103 PRO A O 1
ATOM 868 N N . LYS A 1 104 ? 3.207 -7.286 -8.510 1.00 87.62 104 LYS A N 1
ATOM 869 C CA . LYS A 1 104 ? 2.693 -8.666 -8.624 1.00 87.62 104 LYS A CA 1
ATOM 870 C C . LYS A 1 104 ? 3.262 -9.617 -7.567 1.00 87.62 104 LYS A C 1
ATOM 872 O O . LYS A 1 104 ? 2.515 -10.431 -7.039 1.00 87.62 104 LYS A O 1
ATOM 877 N N . HIS A 1 105 ? 4.549 -9.496 -7.236 1.00 86.12 105 HIS A N 1
ATOM 878 C CA . HIS A 1 105 ? 5.197 -10.356 -6.240 1.00 86.12 105 HIS A CA 1
ATOM 879 C C . HIS A 1 105 ? 4.575 -10.200 -4.843 1.00 86.12 105 HIS A C 1
ATOM 881 O O . HIS A 1 105 ? 4.372 -11.191 -4.149 1.00 86.12 105 HIS A O 1
ATOM 887 N N . LEU A 1 106 ? 4.193 -8.978 -4.457 1.00 88.44 106 LEU A N 1
ATOM 888 C CA . LEU A 1 106 ? 3.562 -8.707 -3.167 1.00 88.44 106 LEU A CA 1
ATOM 889 C C . LEU A 1 106 ? 2.140 -9.282 -3.116 1.00 88.44 106 LEU A C 1
ATOM 891 O O . LEU A 1 106 ? 1.748 -9.887 -2.122 1.00 88.44 106 LEU A O 1
ATOM 895 N N . LEU A 1 107 ? 1.388 -9.149 -4.213 1.00 87.44 107 LEU A N 1
ATOM 896 C CA . LEU A 1 107 ? 0.056 -9.748 -4.345 1.00 87.44 107 LEU A CA 1
ATOM 897 C C . LEU A 1 107 ? 0.113 -11.282 -4.297 1.00 87.44 107 LEU A C 1
ATOM 899 O O . LEU A 1 107 ? -0.723 -11.915 -3.656 1.00 87.44 107 LEU A O 1
ATOM 903 N N . GLN A 1 108 ? 1.114 -11.887 -4.940 1.00 87.50 108 GLN A N 1
ATOM 904 C CA . GLN A 1 108 ? 1.340 -13.332 -4.896 1.00 87.50 108 GLN A CA 1
ATOM 905 C C . GLN A 1 108 ? 1.701 -13.806 -3.486 1.00 87.50 108 GLN A C 1
ATOM 907 O O . GLN A 1 108 ? 1.117 -14.781 -3.018 1.00 87.50 108 GLN A O 1
ATOM 912 N N . ALA A 1 109 ? 2.598 -13.096 -2.796 1.00 87.62 109 ALA A N 1
ATOM 913 C CA . ALA A 1 109 ? 2.977 -13.398 -1.418 1.00 87.62 109 ALA A CA 1
ATOM 914 C C . ALA A 1 109 ? 1.767 -13.342 -0.470 1.00 87.62 109 ALA A C 1
ATOM 916 O O . ALA A 1 109 ? 1.557 -14.260 0.319 1.00 87.62 109 ALA A O 1
ATOM 917 N N . LEU A 1 110 ? 0.918 -12.316 -0.601 1.00 88.12 110 LEU A N 1
ATOM 918 C CA . LEU A 1 110 ? -0.331 -12.201 0.156 1.00 88.12 110 LEU A CA 1
ATOM 919 C C . LEU A 1 110 ? -1.326 -13.315 -0.154 1.00 88.12 110 LEU A C 1
ATOM 921 O O . LEU A 1 110 ? -1.915 -13.892 0.757 1.00 88.12 110 LEU A O 1
ATOM 925 N N . SER A 1 111 ? -1.518 -13.632 -1.435 1.00 87.00 111 SER A N 1
ATOM 926 C CA . SER A 1 111 ? -2.418 -14.710 -1.843 1.00 87.00 111 SER A CA 1
ATOM 927 C C . SER A 1 111 ? -1.954 -16.060 -1.298 1.00 87.00 111 SER A C 1
ATOM 929 O O . SER A 1 111 ? -2.779 -16.824 -0.802 1.00 87.00 111 SER A O 1
ATOM 931 N N . ALA A 1 112 ? -0.647 -16.339 -1.346 1.00 85.31 112 ALA A N 1
ATOM 932 C CA . ALA A 1 112 ? -0.058 -17.548 -0.777 1.00 85.31 112 ALA A CA 1
ATOM 933 C C . ALA A 1 112 ? -0.269 -17.602 0.741 1.00 85.31 112 ALA A C 1
ATOM 935 O O . ALA A 1 112 ? -0.828 -18.572 1.242 1.00 85.31 112 ALA A O 1
ATOM 936 N N . PHE A 1 113 ? 0.051 -16.519 1.455 1.00 86.19 113 PHE A N 1
ATOM 937 C CA . PHE A 1 113 ? -0.148 -16.429 2.902 1.00 86.19 113 PHE A CA 1
ATOM 938 C C . PHE A 1 113 ? -1.610 -16.651 3.324 1.00 86.19 113 PHE A C 1
ATOM 940 O O . PHE A 1 113 ? -1.882 -17.372 4.280 1.00 86.19 113 PHE A O 1
ATOM 947 N N . ARG A 1 114 ? -2.571 -16.074 2.592 1.00 85.50 114 ARG A N 1
ATOM 948 C CA . ARG A 1 114 ? -4.006 -16.254 2.871 1.00 85.50 114 ARG A CA 1
ATOM 949 C C . ARG A 1 114 ? -4.507 -17.672 2.568 1.00 85.50 114 ARG A C 1
ATOM 951 O O . ARG A 1 114 ? -5.498 -18.092 3.162 1.00 85.50 114 ARG A O 1
ATOM 958 N N . LYS A 1 115 ? -3.858 -18.397 1.650 1.00 83.12 115 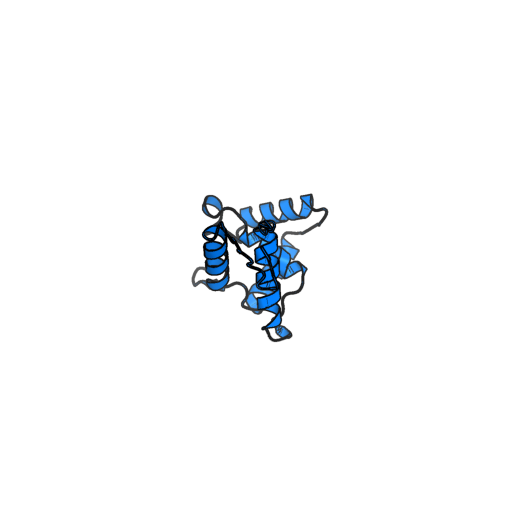LYS A N 1
ATOM 959 C CA . LYS A 1 115 ? -4.181 -19.794 1.306 1.00 83.12 115 LYS A CA 1
ATOM 960 C C . LYS A 1 115 ? -3.558 -20.790 2.285 1.00 83.12 115 LYS A C 1
ATOM 962 O O . LYS A 1 115 ? -4.231 -21.742 2.677 1.00 83.12 115 LYS A O 1
ATOM 967 N N . ASP A 1 116 ? -2.322 -20.547 2.718 1.00 70.38 116 ASP A N 1
ATOM 968 C CA . ASP A 1 116 ? -1.577 -21.397 3.652 1.00 70.38 116 ASP A CA 1
ATOM 969 C C . ASP A 1 116 ? -2.028 -21.155 5.100 1.00 70.38 116 ASP A C 1
ATOM 971 O O . ASP A 1 116 ? -1.313 -20.657 5.966 1.00 70.38 116 ASP A O 1
ATOM 975 N N . LEU A 1 117 ? -3.272 -21.537 5.384 1.00 56.84 117 LEU A N 1
ATOM 976 C CA . LEU A 1 117 ? -3.902 -21.373 6.691 1.00 56.84 117 LEU A CA 1
ATOM 977 C C . LEU A 1 117 ? -3.349 -22.315 7.779 1.00 56.84 117 LEU A C 1
ATOM 979 O O . LEU A 1 117 ? -3.850 -22.250 8.901 1.00 56.84 117 LEU A O 1
ATOM 983 N N . LEU A 1 118 ? -2.360 -23.182 7.527 1.00 52.12 118 LEU A N 1
ATOM 984 C CA . LEU A 1 118 ? -1.841 -24.130 8.526 1.00 52.12 118 LEU A CA 1
ATOM 985 C C . LEU A 1 118 ? -0.345 -24.431 8.336 1.00 52.12 118 LEU A C 1
ATOM 987 O O . LEU A 1 118 ? 0.028 -25.284 7.539 1.00 52.12 118 LEU A O 1
ATOM 991 N N . PHE A 1 119 ? 0.508 -23.802 9.148 1.00 45.56 119 PHE A N 1
ATOM 992 C CA . PHE A 1 119 ? 1.877 -24.270 9.364 1.00 45.56 119 PHE A CA 1
ATOM 993 C C . PHE A 1 119 ? 1.899 -25.193 10.590 1.00 45.56 119 PHE A C 1
ATOM 995 O O . PHE A 1 119 ? 1.940 -24.731 11.729 1.00 45.56 119 PHE A O 1
ATOM 1002 N N . ASN A 1 120 ? 1.814 -26.506 10.361 1.00 44.03 120 ASN A N 1
ATOM 1003 C CA . ASN A 1 120 ? 1.971 -27.521 11.403 1.00 44.03 120 ASN A CA 1
ATOM 1004 C C . ASN A 1 120 ? 3.367 -28.141 11.276 1.00 44.03 120 ASN A C 1
ATOM 1006 O O . ASN A 1 120 ? 3.644 -28.823 10.292 1.00 44.03 120 ASN A O 1
ATOM 1010 N N . MET A 1 121 ? 4.235 -27.933 12.268 1.00 41.41 121 MET A N 1
ATOM 1011 C CA . MET A 1 121 ? 5.539 -28.598 12.335 1.00 41.41 121 MET A CA 1
ATOM 1012 C C . MET A 1 121 ? 5.491 -29.705 13.395 1.00 41.41 121 MET A C 1
ATOM 1014 O O . MET A 1 121 ? 5.308 -29.430 14.581 1.00 41.41 121 MET A O 1
ATOM 1018 N N . ASN A 1 122 ? 5.654 -30.961 12.973 1.00 42.59 122 ASN A N 1
ATOM 1019 C CA . ASN A 1 122 ? 5.852 -32.089 13.882 1.00 42.59 122 ASN A CA 1
ATOM 1020 C C . ASN A 1 122 ? 7.352 -32.257 14.132 1.00 42.59 122 ASN A C 1
ATOM 1022 O O . ASN A 1 122 ? 8.086 -32.672 13.239 1.00 42.59 122 ASN A O 1
ATOM 1026 N N . ILE A 1 123 ? 7.803 -31.932 15.343 1.00 45.28 123 ILE A N 1
ATOM 1027 C CA . ILE A 1 123 ? 9.196 -32.117 15.757 1.00 45.28 123 ILE A CA 1
ATOM 1028 C C . ILE A 1 123 ? 9.299 -33.459 16.486 1.00 45.28 123 ILE A C 1
ATOM 1030 O O . ILE A 1 123 ? 8.735 -33.626 17.570 1.00 45.28 123 ILE A O 1
ATOM 1034 N N . ILE A 1 124 ? 10.005 -34.415 15.880 1.00 47.12 124 ILE A N 1
ATOM 1035 C CA . ILE A 1 124 ? 10.389 -35.681 16.512 1.00 47.12 124 ILE A CA 1
ATOM 1036 C C . ILE A 1 124 ? 11.819 -35.500 17.018 1.00 47.12 124 ILE A C 1
ATOM 1038 O O . ILE A 1 124 ? 12.748 -35.367 16.225 1.00 47.12 124 ILE A O 1
ATOM 1042 N N . PHE A 1 125 ? 11.999 -35.468 18.337 1.00 42.84 125 PHE A N 1
ATOM 1043 C CA . PHE A 1 125 ? 13.333 -35.479 18.927 1.00 42.84 125 PHE A CA 1
ATOM 1044 C C . PHE A 1 125 ? 13.880 -36.904 18.848 1.00 42.84 125 PHE A C 1
ATOM 1046 O O . PHE A 1 125 ? 13.427 -37.788 19.570 1.00 42.84 125 PHE A O 1
ATOM 1053 N N . ALA A 1 126 ? 14.845 -37.137 17.964 1.00 53.44 126 ALA A N 1
ATOM 1054 C CA . ALA A 1 126 ? 15.668 -38.333 18.016 1.00 53.44 126 ALA A CA 1
ATOM 1055 C C . ALA A 1 126 ? 16.760 -38.093 19.058 1.00 53.44 126 ALA A C 1
ATOM 1057 O O . ALA A 1 126 ? 17.815 -37.590 18.708 1.00 53.44 126 ALA A O 1
ATOM 1058 N N . ASN A 1 127 ? 16.485 -38.380 20.330 1.00 51.12 127 ASN A N 1
ATOM 1059 C CA . ASN A 1 127 ? 17.525 -38.540 21.343 1.00 51.12 127 ASN A CA 1
ATOM 1060 C C . ASN A 1 127 ? 17.053 -39.513 22.431 1.00 51.12 127 ASN A C 1
ATOM 1062 O O . ASN A 1 127 ? 16.241 -39.147 23.273 1.00 51.12 127 ASN A O 1
ATOM 1066 N N . GLY A 1 128 ? 17.622 -40.721 22.389 1.00 52.12 128 GLY A N 1
ATOM 1067 C CA . GLY A 1 128 ? 18.059 -41.472 23.569 1.00 52.12 128 GLY A CA 1
ATOM 1068 C C . GLY A 1 128 ? 16.994 -42.160 24.423 1.00 52.12 128 GLY A C 1
ATOM 1069 O O . GLY A 1 128 ? 16.366 -41.521 25.253 1.00 52.12 128 GLY A O 1
ATOM 1070 N N . ASN A 1 129 ? 16.928 -43.487 24.273 1.00 46.97 129 ASN A N 1
ATOM 1071 C CA . ASN A 1 129 ? 16.478 -44.507 25.229 1.00 46.97 129 ASN A CA 1
ATOM 1072 C C . ASN A 1 129 ? 15.104 -44.341 25.898 1.00 46.97 129 ASN A C 1
ATOM 1074 O O . ASN A 1 129 ? 14.928 -43.587 26.850 1.00 46.97 129 ASN A O 1
ATOM 1078 N N . ILE A 1 130 ? 14.180 -45.220 25.507 1.00 45.25 130 ILE A N 1
ATOM 1079 C CA . ILE A 1 130 ? 13.204 -45.778 26.445 1.00 45.25 130 ILE A CA 1
ATOM 1080 C C . ILE A 1 130 ? 13.513 -47.271 26.512 1.00 45.25 130 ILE A C 1
ATOM 1082 O O . ILE A 1 130 ? 13.198 -48.026 25.593 1.00 45.25 130 ILE A O 1
ATOM 1086 N N . GLU A 1 131 ? 14.246 -47.636 27.560 1.00 42.00 131 GLU A N 1
ATOM 1087 C CA . GLU A 1 131 ? 14.432 -49.013 28.006 1.00 42.00 131 GLU A CA 1
ATOM 1088 C C . GLU A 1 131 ? 13.078 -49.599 28.431 1.00 42.00 131 GLU A C 1
ATOM 1090 O O . GLU A 1 131 ? 12.255 -48.898 29.027 1.00 42.00 131 GLU A O 1
ATOM 1095 N N . ASN A 1 132 ? 12.881 -50.884 28.142 1.00 38.44 132 ASN A N 1
ATOM 1096 C CA . ASN A 1 132 ? 12.110 -51.787 28.994 1.00 38.44 132 ASN A CA 1
ATOM 1097 C C . ASN A 1 132 ? 13.098 -52.774 29.609 1.00 38.44 132 ASN A C 1
ATOM 1099 O O . ASN A 1 132 ? 13.983 -53.231 28.846 1.00 38.44 132 ASN A O 1
#

Secondary structure (DSSP, 8-state):
----PPPPPHHHHHHHHHHHHHHTS-GGGPPPHHHHHHHHHHHTS-HHHHTTTTTSHHHHHHHHHHHHHTT----HHHHHHHHHHHHHTTSSEE-TT--EE--HHHHHHHHHHHH-----------------

pLDDT: mean 83.08, std 16.42, range [38.44, 95.5]